Protein AF-A0A254QM36-F1 (afdb_monomer_lite)

Sequence (182 aa):
LRAARTKASERGAVSDPAYPFAGEAGLLRVVNRQEVPQSEVEDFWVKQITPATSTRLLVARSTWNRFTGEPVTLDLQFYPNPIVFQQGDVIAEGIVDGRETDIVVFTQIRDFVKTYVNSKAKRVKMVPFTGRDGEIFGEIDPEQLLNTISVVRSTHRLLRLQAIARRDTRAGDTLAFDLVVR

Foldseek 3Di:
DVVVVCVVVVVNDDDDDDCPDPQLPPPVDPPPPDDDDSVVVVVVVCVVPVVDPADKDKDWDFPDDDDPPDDTHTDIDIDGWDFLAAAFDFQFKDKAALLDDLVRRLVRVVVRCVPRNVVSLVVSQADFDQDPVGGAQADDDPVLSVVVSVVSNVVRGMWMWTWGQNHRGISDGRGDTHIDID

pLDDT: mean 77.21, std 20.37, range [35.44, 97.81]

Structure (mmCIF, N/CA/C/O backbone):
data_AF-A0A254QM36-F1
#
_entry.id   AF-A0A254QM36-F1
#
loop_
_atom_site.group_PDB
_atom_site.id
_atom_site.type_symbol
_atom_site.label_atom_id
_atom_site.label_alt_id
_atom_site.label_comp_id
_atom_site.label_asym_id
_atom_site.label_entity_id
_atom_site.label_seq_id
_atom_site.pdbx_PDB_ins_code
_atom_site.Cartn_x
_atom_site.Cartn_y
_atom_site.Cartn_z
_atom_site.occupancy
_atom_site.B_iso_or_equiv
_atom_site.auth_seq_id
_atom_site.auth_comp_id
_atom_site.auth_asym_id
_atom_site.auth_atom_id
_atom_site.pdbx_PDB_model_num
ATOM 1 N N . LEU A 1 1 ? 33.697 24.956 -27.364 1.00 44.69 1 LEU A N 1
ATOM 2 C CA . LEU A 1 1 ? 32.981 26.057 -28.033 1.00 44.69 1 LEU A CA 1
ATOM 3 C C . LEU A 1 1 ? 32.485 25.532 -29.396 1.00 44.69 1 LEU A C 1
ATOM 5 O O . LEU A 1 1 ? 33.207 24.761 -29.994 1.00 44.69 1 LEU A O 1
ATOM 9 N N . ARG A 1 2 ? 31.246 25.649 -29.888 1.00 40.97 2 ARG A N 1
ATOM 10 C CA . ARG A 1 2 ? 30.428 26.758 -30.286 1.00 40.97 2 ARG A CA 1
ATOM 11 C C . ARG A 1 2 ? 30.661 27.803 -29.231 1.00 40.97 2 ARG A C 1
ATOM 13 O O . ARG A 1 2 ? 31.732 28.337 -29.244 1.00 40.97 2 ARG A O 1
ATOM 20 N N . ALA A 1 3 ? 29.817 27.969 -28.214 1.00 37.19 3 ALA A N 1
ATOM 21 C CA . ALA A 1 3 ? 30.320 28.297 -26.860 1.00 37.19 3 ALA A CA 1
ATOM 22 C C . ALA A 1 3 ? 29.378 28.099 -25.693 1.00 37.19 3 ALA A C 1
ATOM 24 O O . ALA A 1 3 ? 29.872 27.757 -24.635 1.00 37.19 3 ALA A O 1
ATOM 25 N N . ALA A 1 4 ? 28.071 28.301 -25.906 1.00 41.56 4 ALA A N 1
ATOM 26 C CA . ALA A 1 4 ? 26.921 28.004 -25.031 1.00 41.56 4 ALA A CA 1
ATOM 27 C C . ALA A 1 4 ? 25.949 27.016 -25.658 1.00 41.56 4 ALA A C 1
ATOM 29 O O . ALA A 1 4 ? 25.306 26.281 -24.951 1.00 41.56 4 ALA A O 1
ATOM 30 N N . ARG A 1 5 ? 25.931 26.939 -26.983 1.00 39.41 5 ARG A N 1
ATOM 31 C CA . ARG A 1 5 ? 25.613 25.775 -27.807 1.00 39.41 5 ARG A CA 1
ATOM 32 C C . ARG A 1 5 ? 26.882 25.043 -28.212 1.00 39.41 5 ARG A C 1
ATOM 34 O O . ARG A 1 5 ? 26.774 24.000 -28.793 1.00 39.41 5 ARG A O 1
ATOM 41 N N . THR A 1 6 ? 28.059 25.616 -27.922 1.00 37.44 6 THR A N 1
ATOM 42 C CA . THR A 1 6 ? 29.270 24.895 -27.477 1.00 37.44 6 THR A CA 1
ATOM 43 C C . THR A 1 6 ? 28.899 24.480 -26.049 1.00 37.44 6 THR A C 1
ATOM 45 O O . THR A 1 6 ? 28.369 23.433 -25.981 1.00 37.44 6 THR A O 1
ATOM 48 N N . LYS A 1 7 ? 28.861 25.257 -24.943 1.00 35.44 7 LYS A N 1
ATOM 49 C CA . LYS A 1 7 ? 28.348 24.882 -23.574 1.00 35.44 7 LYS A CA 1
ATOM 50 C C . LYS A 1 7 ? 27.012 24.131 -23.467 1.00 35.44 7 LYS A C 1
ATOM 52 O O . LYS A 1 7 ? 26.704 23.756 -22.366 1.00 35.44 7 LYS A O 1
ATOM 57 N N . ALA A 1 8 ? 26.238 23.889 -24.519 1.00 38.75 8 ALA A N 1
ATOM 58 C CA . ALA A 1 8 ? 25.010 23.101 -24.627 1.00 38.75 8 ALA A CA 1
ATOM 59 C C . ALA A 1 8 ? 24.985 22.252 -25.900 1.00 38.75 8 ALA A C 1
ATOM 61 O O . ALA A 1 8 ? 24.023 21.572 -26.099 1.00 38.75 8 ALA A O 1
ATOM 62 N N . SER A 1 9 ? 26.050 22.197 -26.692 1.00 42.00 9 SER A N 1
ATOM 63 C CA . SER A 1 9 ? 26.543 21.031 -27.456 1.00 42.00 9 SER A CA 1
ATOM 64 C C . SER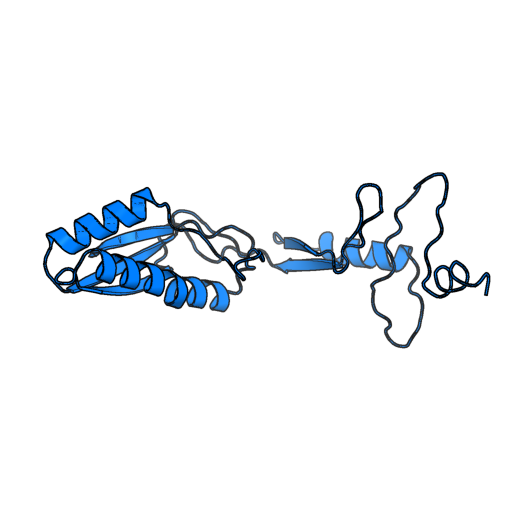 A 1 9 ? 27.932 20.597 -26.869 1.00 42.00 9 SER A C 1
ATOM 66 O O . SER A 1 9 ? 28.751 19.966 -27.510 1.00 42.00 9 SER A O 1
ATOM 68 N N . GLU A 1 10 ? 28.168 20.994 -25.604 1.00 35.62 10 GLU A N 1
ATOM 69 C CA . GLU A 1 10 ? 29.196 20.772 -24.545 1.00 35.62 10 GLU A CA 1
ATOM 70 C C . GLU A 1 10 ? 28.418 20.676 -23.197 1.00 35.62 10 GLU A C 1
ATOM 72 O O . GLU A 1 10 ? 28.974 20.226 -22.208 1.00 35.62 10 GLU A O 1
ATOM 77 N N . ARG A 1 11 ? 27.122 21.063 -23.147 1.00 39.50 11 ARG A N 1
ATOM 78 C CA . ARG A 1 11 ? 26.030 20.473 -22.320 1.00 39.50 11 ARG A CA 1
ATOM 79 C C . ARG A 1 11 ? 25.002 19.707 -23.211 1.00 39.50 11 ARG A C 1
ATOM 81 O O . ARG A 1 11 ? 23.972 19.298 -22.698 1.00 39.50 11 ARG A O 1
ATOM 88 N N . GLY A 1 12 ? 25.277 19.520 -24.520 1.00 35.59 12 GLY A N 1
ATOM 89 C CA . GLY A 1 12 ? 24.752 18.433 -25.395 1.00 35.59 12 GLY A CA 1
ATOM 90 C C . GLY A 1 12 ? 23.539 18.550 -26.369 1.00 35.59 12 GLY A C 1
ATOM 91 O O . GLY A 1 12 ? 23.479 17.759 -27.297 1.00 35.59 12 GLY A O 1
ATOM 92 N N . ALA A 1 13 ? 22.583 19.464 -26.249 1.00 43.22 13 ALA A N 1
ATOM 93 C CA . ALA A 1 13 ? 21.398 19.593 -27.112 1.00 43.22 13 ALA A CA 1
ATOM 94 C C . ALA A 1 13 ? 21.636 20.041 -28.589 1.00 43.22 13 ALA A C 1
ATOM 96 O O . ALA A 1 13 ? 22.220 21.099 -28.855 1.00 43.22 13 ALA A O 1
ATOM 97 N N . VAL A 1 14 ? 21.069 19.282 -29.548 1.00 47.81 14 VAL A N 1
ATOM 98 C CA . VAL A 1 14 ? 20.906 19.602 -30.991 1.00 47.81 14 VAL A CA 1
ATOM 99 C C . VAL A 1 14 ? 19.492 19.178 -31.450 1.00 47.81 14 VAL A C 1
ATOM 101 O O . VAL A 1 14 ? 18.959 18.209 -30.919 1.00 47.81 14 VAL A O 1
ATOM 104 N N . SER A 1 15 ? 18.872 19.891 -32.402 1.00 42.72 15 SER A N 1
ATOM 105 C CA . SER A 1 15 ? 17.613 19.472 -33.061 1.00 42.72 15 SER A CA 1
ATOM 106 C C . SER A 1 15 ? 17.888 18.708 -34.367 1.00 42.72 15 SER A C 1
ATOM 108 O O . SER A 1 15 ? 18.783 19.138 -35.095 1.00 42.72 15 SER A O 1
ATOM 110 N N . ASP A 1 16 ? 17.082 17.698 -34.728 1.00 43.16 16 ASP A N 1
ATOM 111 C CA . ASP A 1 16 ? 17.142 16.995 -36.034 1.00 43.16 16 ASP A CA 1
ATOM 112 C C . ASP A 1 16 ? 15.726 16.896 -36.685 1.00 43.16 16 ASP A C 1
ATOM 114 O O . ASP A 1 16 ? 14.758 16.754 -35.934 1.00 43.16 16 ASP A O 1
ATOM 118 N N . PRO A 1 17 ? 15.546 17.084 -38.021 1.00 40.28 17 PRO A N 1
ATOM 119 C CA . PRO A 1 17 ? 14.276 17.511 -38.647 1.00 40.28 17 PRO A CA 1
ATOM 120 C C . PRO A 1 17 ? 13.270 16.415 -39.033 1.00 40.28 17 PRO A C 1
ATOM 122 O O . PRO A 1 17 ? 12.152 16.724 -39.436 1.00 40.28 17 PRO A O 1
ATOM 125 N N . ALA A 1 18 ? 13.627 15.148 -38.922 1.00 44.22 18 ALA A N 1
ATOM 126 C CA . ALA A 1 18 ? 12.665 14.108 -38.594 1.00 44.22 18 ALA A CA 1
ATOM 127 C C . ALA A 1 18 ? 12.968 13.776 -37.132 1.00 44.22 18 ALA A C 1
ATOM 129 O O . ALA A 1 18 ? 14.121 13.850 -36.735 1.00 44.22 18 ALA A O 1
ATOM 130 N N . TYR A 1 19 ? 12.019 13.383 -36.300 1.00 48.75 19 TYR A N 1
ATOM 131 C CA . TYR A 1 19 ? 12.405 12.539 -35.169 1.00 48.75 19 TYR A CA 1
ATOM 132 C C . TYR A 1 19 ? 12.204 11.099 -35.665 1.00 48.75 19 TYR A C 1
ATOM 134 O O . TYR A 1 19 ? 11.114 10.584 -35.426 1.00 48.75 19 TYR A O 1
ATOM 142 N N . PRO A 1 20 ? 13.123 10.433 -36.417 1.00 44.41 20 PRO A N 1
ATOM 143 C CA . PRO A 1 20 ? 12.827 9.078 -36.887 1.00 44.41 20 PRO A CA 1
ATOM 144 C C . PRO A 1 20 ? 12.858 8.097 -35.715 1.00 44.41 20 PRO A C 1
ATOM 146 O O . PRO A 1 20 ? 12.072 7.164 -35.682 1.00 44.41 20 PRO A O 1
ATOM 149 N N . PHE A 1 21 ? 13.703 8.365 -34.720 1.00 38.06 21 PHE A N 1
ATOM 150 C CA . PHE A 1 21 ? 13.645 7.777 -33.395 1.00 38.06 21 PHE A CA 1
ATOM 151 C C . PHE A 1 21 ? 14.090 8.865 -32.420 1.00 38.06 21 PHE A C 1
ATOM 153 O O . PHE A 1 21 ? 15.196 9.395 -32.538 1.00 38.06 21 PHE A O 1
ATOM 160 N N . ALA A 1 22 ? 13.256 9.204 -31.435 1.00 40.41 22 ALA A N 1
ATOM 161 C CA . ALA A 1 22 ? 13.784 9.625 -30.143 1.00 40.41 22 ALA A CA 1
ATOM 162 C C . ALA A 1 22 ? 14.537 8.400 -29.607 1.00 40.41 22 ALA A C 1
ATOM 164 O O . ALA A 1 22 ? 13.956 7.580 -28.903 1.00 40.41 22 ALA A O 1
ATOM 165 N N . GLY A 1 23 ? 15.756 8.195 -30.120 1.00 40.84 23 GLY A N 1
ATOM 166 C CA . GLY A 1 23 ? 16.519 6.970 -29.945 1.00 40.84 23 GLY A CA 1
ATOM 167 C C . GLY A 1 23 ? 16.622 6.658 -28.469 1.00 40.84 23 GLY A C 1
ATOM 168 O O . GLY A 1 23 ? 16.755 7.585 -27.664 1.00 40.84 23 GLY A O 1
ATOM 169 N N . GLU A 1 24 ? 16.514 5.372 -28.136 1.00 44.97 24 GLU A N 1
ATOM 170 C CA . GLU A 1 24 ? 16.849 4.836 -26.824 1.00 44.97 24 GLU A CA 1
ATOM 171 C C . GLU A 1 24 ? 18.204 5.418 -26.429 1.00 44.97 24 GLU A C 1
ATOM 173 O O . GLU A 1 24 ? 19.258 4.959 -26.864 1.00 44.97 24 GLU A O 1
ATOM 178 N N . ALA A 1 25 ? 18.181 6.520 -25.679 1.00 43.44 25 ALA A N 1
ATOM 179 C CA . ALA A 1 25 ? 19.389 7.137 -25.189 1.00 43.44 25 ALA A CA 1
ATOM 180 C C . ALA A 1 25 ? 19.977 6.084 -24.268 1.00 43.44 25 ALA A C 1
ATOM 182 O O . ALA A 1 25 ? 19.387 5.813 -23.224 1.00 43.44 25 ALA A O 1
ATOM 183 N N . GLY A 1 26 ? 21.055 5.446 -24.731 1.00 41.72 26 GLY A N 1
ATOM 184 C CA . GLY A 1 26 ? 21.736 4.332 -24.095 1.00 41.72 26 GLY A CA 1
ATOM 185 C C . GLY A 1 26 ? 21.967 4.602 -22.616 1.00 41.72 26 GLY A C 1
ATOM 186 O O . GLY A 1 26 ? 22.999 5.115 -22.200 1.00 41.72 26 GLY A O 1
ATOM 187 N N . LEU A 1 27 ? 20.973 4.241 -21.816 1.00 41.94 27 LEU A N 1
ATOM 188 C CA . LEU A 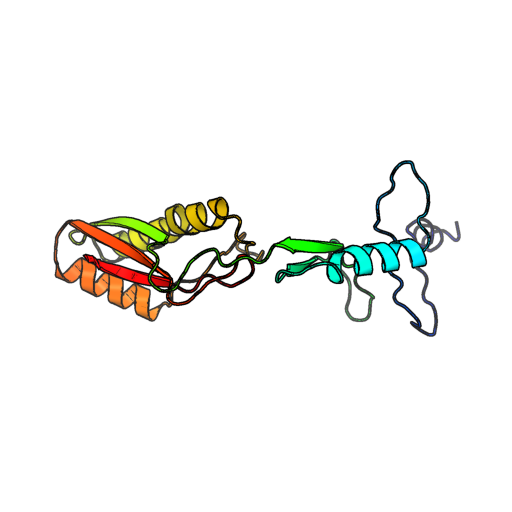1 27 ? 21.038 4.126 -20.372 1.00 41.94 27 LEU A CA 1
ATOM 189 C C . LEU A 1 27 ? 21.096 2.649 -19.991 1.00 41.94 27 LEU A C 1
ATOM 191 O O . LEU A 1 27 ? 20.945 2.291 -18.828 1.00 41.94 27 LEU A O 1
ATOM 195 N N . LEU A 1 28 ? 21.479 1.777 -20.928 1.00 41.88 28 LEU A N 1
ATOM 196 C CA . LEU A 1 28 ? 22.299 0.639 -20.548 1.00 41.88 28 LEU A CA 1
ATOM 197 C C . LEU A 1 28 ? 23.703 1.158 -20.274 1.00 41.88 28 LEU A C 1
ATOM 199 O O . LEU A 1 28 ? 24.597 1.098 -21.101 1.00 41.88 28 LEU A O 1
ATOM 203 N N . ARG A 1 29 ? 23.823 1.702 -19.060 1.00 40.59 29 ARG A N 1
ATOM 204 C CA . ARG A 1 29 ? 24.942 1.482 -18.157 1.00 40.59 29 ARG A CA 1
ATOM 205 C C . ARG A 1 29 ? 26.298 1.657 -18.843 1.00 40.59 29 ARG A C 1
ATOM 207 O O . ARG A 1 29 ? 26.809 0.750 -19.486 1.00 40.59 29 ARG A O 1
ATOM 214 N N . VAL A 1 30 ? 26.952 2.771 -18.527 1.00 40.00 30 VAL A N 1
ATOM 215 C CA . VAL A 1 30 ? 28.414 2.853 -18.423 1.00 40.00 30 VAL A CA 1
ATOM 216 C C . VAL A 1 30 ? 28.882 1.720 -17.491 1.00 40.00 30 VAL A C 1
ATOM 218 O O . VAL A 1 30 ? 29.136 1.918 -16.307 1.00 40.00 30 VAL A O 1
ATOM 221 N N . VAL A 1 31 ? 28.947 0.492 -17.993 1.00 43.91 31 VAL A N 1
ATOM 222 C CA . VAL A 1 31 ? 29.809 -0.553 -17.471 1.00 43.91 31 VAL A CA 1
ATOM 223 C C . VAL A 1 31 ? 31.117 -0.274 -18.187 1.00 43.91 31 VAL A C 1
ATOM 225 O O . VAL A 1 31 ? 31.231 -0.472 -19.389 1.00 43.91 31 VAL A O 1
ATOM 228 N N . ASN A 1 32 ? 32.081 0.303 -17.475 1.00 44.53 32 ASN A N 1
ATOM 229 C CA . ASN A 1 32 ? 33.430 0.556 -17.992 1.00 44.53 32 ASN A CA 1
ATOM 230 C C . ASN A 1 32 ? 33.557 1.571 -19.154 1.00 44.53 32 ASN A C 1
ATOM 232 O O . ASN A 1 32 ? 34.496 1.462 -19.935 1.00 44.53 32 ASN A O 1
ATOM 236 N N . ARG A 1 33 ? 32.694 2.600 -19.251 1.00 48.09 33 ARG A N 1
ATOM 237 C CA . ARG A 1 33 ? 32.826 3.697 -20.252 1.00 48.09 33 ARG A CA 1
ATOM 238 C C . ARG A 1 33 ? 32.756 3.260 -21.723 1.00 48.09 33 ARG A C 1
ATOM 240 O O . ARG A 1 33 ? 33.309 3.951 -22.573 1.00 48.09 33 ARG A O 1
ATOM 247 N N . GLN A 1 34 ? 32.061 2.169 -22.032 1.00 45.69 34 GLN A N 1
ATOM 248 C CA . GLN A 1 34 ? 31.783 1.784 -23.417 1.00 45.69 34 GLN A CA 1
ATOM 249 C C . GLN A 1 34 ? 30.351 2.148 -23.818 1.00 45.69 34 GLN A C 1
ATOM 251 O O . GLN A 1 34 ? 29.422 1.987 -23.028 1.00 45.69 34 GLN A O 1
ATOM 256 N N . GLU A 1 35 ? 30.202 2.671 -25.036 1.00 52.72 35 GLU A N 1
ATOM 257 C CA . GLU A 1 35 ? 28.908 2.870 -25.687 1.00 52.72 35 GLU A CA 1
ATOM 258 C C . GLU A 1 35 ? 28.356 1.503 -26.105 1.00 52.72 35 GLU A C 1
ATOM 260 O O . GLU A 1 35 ? 29.050 0.727 -26.763 1.00 52.72 35 GLU A O 1
ATOM 265 N N . VAL A 1 36 ? 27.125 1.195 -25.694 1.00 58.44 36 VAL A N 1
ATOM 266 C CA . VAL A 1 36 ? 26.430 -0.043 -26.068 1.00 58.44 36 VAL A CA 1
ATOM 267 C C . VAL A 1 36 ? 25.648 0.213 -27.366 1.00 58.44 36 VAL A C 1
ATOM 269 O O . VAL A 1 36 ? 24.882 1.180 -27.407 1.00 58.44 36 VAL A O 1
ATOM 272 N N . PRO A 1 37 ? 25.814 -0.607 -28.423 1.00 62.00 37 PRO A N 1
ATOM 273 C CA . PRO A 1 37 ? 25.050 -0.479 -29.665 1.00 62.00 37 PRO A CA 1
ATOM 274 C C . PRO A 1 37 ? 23.535 -0.569 -29.436 1.00 62.00 37 PRO A C 1
ATOM 276 O O . PRO A 1 37 ? 23.076 -1.395 -28.652 1.00 62.00 37 PRO A O 1
ATOM 279 N N . GLN A 1 38 ? 22.741 0.218 -30.172 1.00 62.47 38 GLN A N 1
ATOM 280 C CA . GLN A 1 38 ? 21.273 0.247 -30.040 1.00 62.47 38 GLN A CA 1
ATOM 281 C C . GLN A 1 38 ? 20.630 -1.142 -30.176 1.00 62.47 38 GLN A C 1
ATOM 283 O O . GLN A 1 38 ? 19.760 -1.495 -29.391 1.00 62.47 38 GLN A O 1
ATOM 288 N N . SER A 1 39 ? 21.101 -1.971 -31.108 1.00 64.31 39 SER A N 1
ATOM 289 C CA . SER A 1 39 ? 20.596 -3.337 -31.283 1.00 64.31 39 SER A CA 1
ATOM 290 C C . SER A 1 39 ? 20.791 -4.216 -30.042 1.00 64.31 39 SER A C 1
ATOM 292 O O . SER A 1 39 ? 19.967 -5.078 -29.765 1.00 64.31 39 SER A O 1
ATOM 294 N N . GLU A 1 40 ? 21.858 -3.997 -29.265 1.00 66.31 40 GLU A N 1
ATOM 295 C CA . GLU A 1 40 ? 22.077 -4.719 -28.005 1.00 66.31 40 GLU A CA 1
ATOM 296 C C . GLU A 1 40 ? 21.142 -4.226 -26.893 1.00 66.31 40 GLU A C 1
ATOM 298 O O . GLU A 1 40 ? 20.761 -5.004 -26.014 1.00 66.31 40 GLU A O 1
ATOM 303 N N . VAL A 1 41 ? 20.751 -2.948 -26.941 1.00 67.00 41 VAL A N 1
ATOM 304 C CA . VAL A 1 41 ? 19.748 -2.362 -26.046 1.00 67.00 41 VAL A CA 1
ATOM 305 C C . VAL A 1 41 ? 18.372 -2.949 -26.350 1.00 67.00 41 VAL A C 1
ATOM 307 O O . VAL A 1 41 ? 17.735 -3.496 -25.450 1.00 67.00 41 VAL A O 1
ATOM 310 N N . GLU A 1 42 ? 17.960 -2.939 -27.616 1.00 67.94 42 GLU A N 1
ATOM 311 C CA . GLU A 1 42 ? 16.705 -3.535 -28.080 1.00 67.94 42 GLU A CA 1
ATOM 312 C C . GLU A 1 42 ? 16.645 -5.031 -27.748 1.00 67.94 42 GLU A C 1
ATOM 314 O O . GLU A 1 42 ? 15.678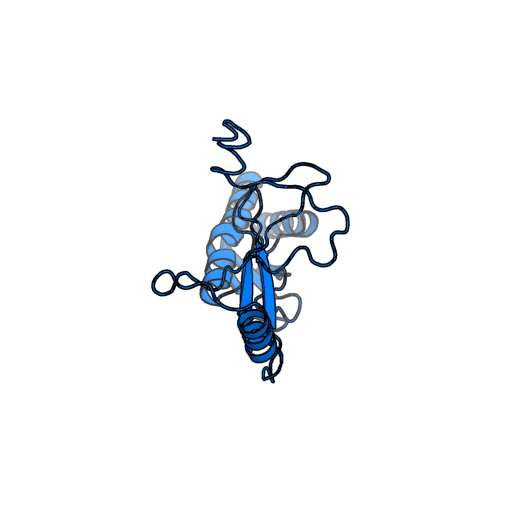 -5.495 -27.143 1.00 67.94 42 GLU A O 1
ATOM 319 N N . ASP A 1 43 ? 17.713 -5.784 -28.025 1.00 71.69 43 ASP A N 1
ATOM 320 C CA . ASP A 1 43 ? 17.804 -7.201 -27.669 1.00 71.69 43 ASP A CA 1
ATOM 321 C C . ASP A 1 43 ? 17.735 -7.431 -26.157 1.00 71.69 43 ASP A C 1
ATOM 323 O O . ASP A 1 43 ? 17.173 -8.435 -25.711 1.00 71.69 43 ASP A O 1
ATOM 327 N N . PHE A 1 44 ? 18.300 -6.535 -25.344 1.00 71.31 44 PHE A N 1
ATOM 328 C CA . PHE A 1 44 ? 18.164 -6.598 -23.892 1.00 71.31 44 PHE A CA 1
ATOM 329 C C . PHE A 1 44 ? 16.705 -6.391 -23.470 1.00 71.31 44 PHE A C 1
ATOM 331 O O . PHE A 1 44 ? 16.196 -7.188 -22.679 1.00 71.31 44 PHE A O 1
ATOM 338 N N . TRP A 1 45 ? 16.010 -5.388 -24.015 1.00 69.62 45 TRP A N 1
ATOM 339 C CA . TRP A 1 45 ? 14.588 -5.149 -23.740 1.00 69.62 45 TRP A CA 1
ATOM 340 C C . TRP A 1 45 ? 13.728 -6.336 -24.177 1.00 69.62 45 TRP A C 1
ATOM 342 O O . TRP A 1 45 ? 12.946 -6.856 -23.378 1.00 69.62 45 TRP A O 1
ATOM 352 N N . VAL A 1 46 ? 13.933 -6.841 -25.394 1.00 72.50 46 VAL A N 1
ATOM 353 C CA . VAL A 1 46 ? 13.255 -8.029 -25.926 1.00 72.50 46 VAL A CA 1
ATOM 354 C C . VAL A 1 46 ? 13.535 -9.238 -25.029 1.00 72.50 46 VAL A C 1
ATOM 356 O O . VAL A 1 46 ? 12.602 -9.890 -24.572 1.00 72.50 46 VAL A O 1
ATOM 359 N N . LYS A 1 47 ? 14.784 -9.498 -24.627 1.00 71.62 47 LYS A N 1
ATOM 360 C CA . LYS A 1 47 ? 15.113 -10.583 -23.679 1.00 71.62 47 LYS A CA 1
ATOM 361 C C . LYS A 1 47 ? 14.531 -10.378 -22.278 1.00 71.62 47 LYS A C 1
ATOM 363 O O . LYS A 1 47 ? 14.356 -11.359 -21.562 1.00 71.62 47 LYS A O 1
ATOM 368 N N . GLN A 1 48 ? 14.221 -9.156 -21.850 1.00 68.12 48 GLN A N 1
ATOM 369 C CA . GLN A 1 48 ? 13.506 -8.920 -20.591 1.00 68.12 48 GLN A CA 1
ATOM 370 C C . GLN A 1 48 ? 11.987 -9.102 -20.728 1.00 68.12 48 GLN A C 1
ATOM 372 O O . GLN A 1 48 ? 11.323 -9.409 -19.739 1.00 68.12 48 GLN A O 1
ATOM 377 N N . ILE A 1 49 ? 11.421 -8.937 -21.921 1.00 68.25 49 ILE A N 1
ATOM 378 C CA . ILE A 1 49 ? 9.971 -9.007 -22.145 1.00 68.25 49 ILE A CA 1
ATOM 379 C C . ILE A 1 49 ? 9.549 -10.409 -22.616 1.00 68.25 49 ILE A C 1
ATOM 381 O O . ILE A 1 49 ? 8.619 -10.995 -22.066 1.00 68.25 49 ILE A O 1
ATOM 385 N N . THR A 1 50 ? 10.246 -10.973 -23.600 1.00 63.91 50 THR A N 1
ATOM 386 C CA . THR A 1 50 ? 9.846 -12.166 -24.364 1.00 63.91 50 THR A CA 1
ATOM 387 C C . THR A 1 50 ? 9.901 -13.496 -23.596 1.00 63.91 50 THR A C 1
ATOM 389 O O . THR A 1 50 ? 9.014 -14.317 -23.817 1.00 63.91 50 THR A O 1
ATOM 392 N N . PRO A 1 51 ? 10.847 -13.761 -22.667 1.00 57.69 51 PRO A N 1
ATOM 393 C CA . PRO A 1 51 ? 10.858 -15.017 -21.910 1.00 57.69 51 PRO A CA 1
ATOM 394 C C . PRO A 1 51 ? 9.897 -15.033 -20.711 1.00 57.69 51 PRO A C 1
ATOM 396 O O . PRO A 1 51 ? 9.882 -16.000 -19.949 1.00 57.69 51 PRO A O 1
ATOM 399 N N . ALA A 1 52 ? 9.138 -13.961 -20.465 1.00 59.09 52 ALA A N 1
ATOM 400 C CA . ALA A 1 52 ? 8.327 -13.855 -19.263 1.00 59.09 52 ALA A CA 1
ATOM 401 C C . ALA A 1 52 ? 7.043 -14.694 -19.383 1.00 59.09 52 ALA A C 1
ATOM 403 O O . ALA A 1 52 ? 6.031 -14.242 -19.903 1.00 59.09 52 ALA A O 1
ATOM 404 N N . THR A 1 53 ? 7.046 -15.899 -18.812 1.00 64.50 53 THR A N 1
ATOM 405 C CA . THR A 1 53 ? 5.827 -16.707 -18.594 1.00 64.50 53 THR A CA 1
ATOM 406 C C . THR A 1 53 ? 4.870 -16.091 -17.562 1.00 64.50 53 THR A C 1
ATOM 408 O O . THR A 1 53 ? 3.776 -16.602 -17.339 1.00 64.50 53 THR A O 1
ATOM 411 N N . SER A 1 54 ? 5.267 -14.986 -16.923 1.00 69.94 54 SER A N 1
ATOM 412 C CA . SER A 1 54 ? 4.542 -14.294 -15.859 1.00 69.94 54 SER A CA 1
ATOM 413 C C . SER A 1 54 ? 4.371 -12.807 -16.170 1.00 69.94 54 SER A 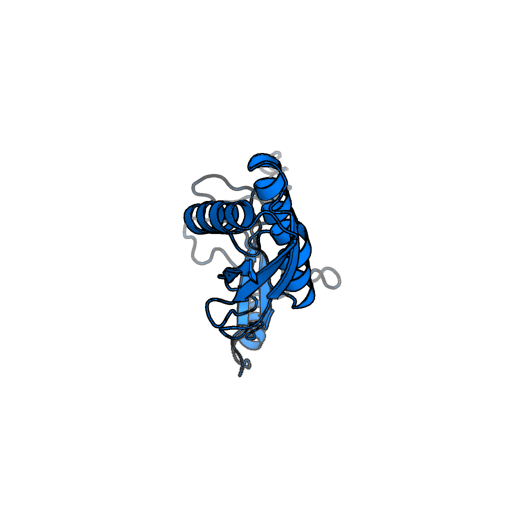C 1
ATOM 415 O O . SER A 1 54 ? 5.310 -12.170 -16.649 1.00 69.94 54 SER A O 1
ATOM 417 N N . THR A 1 55 ? 3.227 -12.229 -15.796 1.00 79.50 55 THR A N 1
ATOM 418 C CA . THR A 1 55 ? 2.951 -10.787 -15.900 1.00 79.50 55 THR A CA 1
ATOM 419 C C . THR A 1 55 ? 4.066 -9.943 -15.268 1.00 79.50 55 THR A C 1
ATOM 421 O O . THR A 1 55 ? 4.470 -10.183 -14.125 1.00 79.50 55 THR A O 1
ATOM 424 N N . ARG A 1 56 ? 4.543 -8.928 -15.998 1.00 84.38 56 ARG A N 1
ATOM 425 C CA . ARG A 1 56 ? 5.539 -7.949 -15.535 1.00 84.38 56 ARG A CA 1
ATOM 426 C C . ARG A 1 56 ? 4.933 -6.550 -15.470 1.00 84.38 56 ARG A C 1
ATOM 428 O O . ARG A 1 56 ? 4.003 -6.238 -16.208 1.00 84.38 56 ARG A O 1
ATOM 435 N N . LEU A 1 57 ? 5.465 -5.727 -14.575 1.00 85.75 57 LEU A N 1
ATOM 436 C CA . LEU A 1 57 ? 5.169 -4.305 -14.464 1.00 85.75 57 LEU A CA 1
ATOM 437 C C . LEU A 1 57 ? 6.319 -3.528 -15.105 1.00 85.75 57 LEU A C 1
ATOM 439 O O . LEU A 1 57 ? 7.476 -3.746 -14.746 1.00 85.75 57 LEU A O 1
ATOM 443 N N . LEU A 1 58 ? 5.992 -2.625 -16.028 1.00 85.44 58 LEU A N 1
ATOM 444 C CA . LEU A 1 58 ? 6.925 -1.651 -16.584 1.00 85.44 58 LEU A CA 1
ATOM 445 C C . LEU A 1 58 ? 6.726 -0.316 -15.862 1.00 85.44 58 LEU A C 1
ATOM 447 O O . LEU A 1 58 ? 5.642 0.260 -15.910 1.00 85.44 58 LEU A O 1
ATOM 451 N N . VAL A 1 59 ? 7.777 0.180 -15.217 1.00 82.12 59 VAL A N 1
ATOM 452 C CA . VAL A 1 59 ? 7.815 1.513 -14.613 1.00 82.12 59 VAL A CA 1
ATOM 453 C C . VAL A 1 59 ? 8.683 2.400 -15.491 1.00 82.12 59 VAL A C 1
ATOM 455 O O . VAL A 1 59 ? 9.867 2.122 -15.664 1.00 82.12 59 VAL A O 1
ATOM 458 N N . ALA A 1 60 ? 8.097 3.466 -16.033 1.00 82.12 60 ALA A N 1
ATOM 459 C CA . ALA A 1 60 ? 8.805 4.483 -16.798 1.00 82.12 60 ALA A CA 1
ATOM 460 C C . ALA A 1 60 ? 8.954 5.752 -15.954 1.00 82.12 60 ALA A C 1
ATOM 462 O O . ALA A 1 60 ? 7.959 6.332 -15.517 1.00 82.12 60 ALA A O 1
ATOM 463 N N . ARG A 1 61 ? 10.190 6.193 -15.716 1.00 76.81 61 ARG A N 1
ATOM 464 C CA . ARG A 1 61 ? 10.492 7.393 -14.931 1.00 76.81 61 ARG A CA 1
ATOM 465 C C . ARG A 1 61 ? 11.235 8.405 -15.786 1.00 76.81 61 ARG A C 1
ATOM 467 O O . ARG A 1 61 ? 12.258 8.077 -16.366 1.00 76.81 61 ARG A O 1
ATOM 474 N N . SER A 1 62 ? 10.776 9.653 -15.806 1.00 77.19 62 SER A N 1
ATOM 475 C CA . SER A 1 62 ? 11.624 10.746 -16.285 1.00 77.19 62 SER A CA 1
ATOM 476 C C . SER A 1 62 ? 12.503 11.246 -15.148 1.00 77.19 62 SER A C 1
ATOM 478 O O . SER A 1 62 ? 11.995 11.648 -14.100 1.00 77.19 62 SER A O 1
ATOM 480 N N . THR A 1 63 ? 13.813 11.252 -15.362 1.00 66.94 63 THR A N 1
ATOM 481 C CA . THR A 1 63 ? 14.783 11.794 -14.396 1.00 66.94 63 THR A CA 1
ATOM 482 C C . THR A 1 63 ? 15.015 13.301 -14.598 1.00 66.94 63 THR A C 1
ATOM 484 O O . THR A 1 63 ? 15.637 13.956 -13.764 1.00 66.94 63 THR A O 1
ATOM 487 N N . TRP A 1 64 ? 14.472 13.885 -15.676 1.00 67.88 64 TRP A N 1
ATOM 488 C CA . TRP A 1 64 ? 14.707 15.279 -16.056 1.00 67.88 64 TRP A CA 1
ATOM 489 C C . TRP A 1 64 ? 13.398 16.020 -16.342 1.00 67.88 64 TRP A C 1
ATOM 491 O O . TRP A 1 64 ? 12.521 15.519 -17.048 1.00 67.88 64 TRP A O 1
ATOM 501 N N . ASN A 1 65 ? 13.291 17.249 -15.833 1.00 63.94 65 ASN A N 1
ATOM 502 C CA . ASN A 1 65 ? 12.239 18.174 -16.248 1.00 63.94 65 ASN A CA 1
ATOM 503 C C . ASN A 1 65 ? 12.460 18.569 -17.714 1.00 63.94 65 ASN A C 1
ATOM 505 O O . ASN A 1 65 ? 13.596 18.810 -18.127 1.00 63.94 65 ASN A O 1
ATOM 509 N N . ARG A 1 66 ? 11.376 18.648 -18.486 1.00 69.62 66 ARG A N 1
ATOM 510 C CA . ARG A 1 66 ? 11.381 19.024 -19.906 1.00 69.62 66 ARG A CA 1
ATOM 511 C C . ARG A 1 66 ? 10.307 20.065 -20.178 1.00 69.62 66 ARG A C 1
ATOM 513 O O . ARG A 1 66 ? 9.305 20.114 -19.463 1.00 69.62 66 ARG A O 1
ATOM 520 N N . PHE A 1 67 ? 10.522 20.886 -21.199 1.00 73.62 67 PHE A N 1
ATOM 521 C CA . PHE A 1 67 ? 9.523 21.848 -21.656 1.00 73.62 67 PHE A CA 1
ATOM 522 C C . PHE A 1 67 ? 8.567 21.218 -22.674 1.00 73.62 67 PHE A C 1
ATOM 524 O O . PHE A 1 67 ? 8.888 20.227 -23.331 1.00 73.62 67 PHE A O 1
ATOM 531 N N . THR A 1 68 ? 7.375 21.800 -22.814 1.00 67.81 68 THR A N 1
ATOM 532 C CA . THR A 1 68 ? 6.390 21.374 -23.815 1.00 67.81 68 THR A CA 1
ATOM 533 C C . THR A 1 68 ? 7.008 21.401 -25.214 1.00 67.81 68 THR A C 1
ATOM 535 O O . THR A 1 68 ? 7.509 22.436 -25.646 1.00 67.81 68 THR A O 1
ATOM 538 N N . GLY A 1 69 ? 6.952 20.269 -25.920 1.00 70.75 69 GLY A N 1
ATOM 539 C CA . GLY A 1 69 ? 7.537 20.104 -27.255 1.00 70.75 69 GLY A CA 1
ATOM 540 C C . GLY A 1 69 ? 8.952 19.514 -27.271 1.00 70.75 69 GLY A C 1
ATOM 541 O O . GLY A 1 69 ? 9.464 19.231 -28.350 1.00 70.75 69 GLY A O 1
ATOM 542 N N . GLU A 1 70 ? 9.576 19.284 -26.110 1.00 67.25 70 GLU A N 1
ATOM 543 C CA . GLU A 1 70 ? 10.871 18.601 -26.015 1.00 67.25 70 GLU A CA 1
ATOM 544 C C . GLU A 1 70 ? 10.715 17.084 -25.799 1.00 67.25 70 GLU A C 1
ATOM 546 O O . GLU A 1 70 ? 9.800 16.647 -25.095 1.00 67.25 70 GLU A O 1
ATOM 551 N N . PRO A 1 71 ? 11.632 16.256 -26.337 1.00 64.12 71 PRO A N 1
ATOM 552 C CA . PRO A 1 71 ? 11.651 14.828 -26.047 1.00 64.12 71 PRO A CA 1
ATOM 553 C C . PRO A 1 71 ? 11.983 14.554 -24.571 1.00 64.12 71 PRO A C 1
ATOM 555 O O . PRO A 1 71 ? 12.856 15.193 -23.972 1.00 64.12 71 PRO A O 1
ATOM 558 N N . VAL A 1 72 ? 11.305 13.559 -23.995 1.00 68.88 72 VAL A N 1
ATOM 559 C CA . VAL A 1 72 ? 11.492 13.121 -22.606 1.00 68.88 72 VAL A CA 1
ATOM 560 C C . VAL A 1 72 ? 12.363 11.873 -22.570 1.00 68.88 72 VAL A C 1
ATOM 562 O O . VAL A 1 72 ? 12.095 10.895 -23.260 1.00 68.88 72 VAL A O 1
ATOM 565 N N . THR A 1 73 ? 13.404 11.902 -21.741 1.00 70.19 73 THR A N 1
ATOM 566 C CA . THR A 1 73 ? 14.225 10.722 -21.460 1.00 70.19 73 THR A CA 1
ATOM 567 C C . THR A 1 73 ? 13.523 9.886 -20.398 1.00 70.19 73 THR A C 1
ATOM 569 O O . THR A 1 73 ? 13.229 10.405 -19.321 1.00 70.19 73 THR A O 1
ATOM 572 N N . LEU A 1 74 ? 13.262 8.613 -20.696 1.00 72.00 74 LEU A N 1
ATOM 573 C CA . LEU A 1 74 ? 12.624 7.680 -19.774 1.00 72.00 74 LEU A CA 1
ATOM 574 C C . LEU A 1 74 ? 13.617 6.607 -19.330 1.00 72.00 74 LEU A C 1
ATOM 576 O O . LEU A 1 74 ? 14.197 5.905 -20.152 1.00 72.00 74 LEU A O 1
ATOM 580 N N . ASP A 1 75 ? 13.749 6.456 -18.021 1.00 74.19 75 ASP A N 1
ATOM 581 C CA . ASP A 1 75 ? 14.342 5.295 -17.382 1.00 74.19 75 ASP A CA 1
ATOM 582 C C . ASP A 1 75 ? 13.258 4.233 -17.228 1.00 74.19 75 ASP A C 1
ATOM 584 O O . ASP A 1 75 ? 12.269 4.424 -16.513 1.00 74.19 75 ASP A O 1
ATOM 588 N N . LEU A 1 76 ? 13.437 3.114 -17.918 1.00 77.12 76 LEU A N 1
ATOM 589 C CA . LEU A 1 76 ? 12.513 1.992 -17.876 1.00 77.12 76 LEU A CA 1
ATOM 590 C C . LEU A 1 76 ? 13.021 0.938 -16.886 1.00 77.12 76 LEU A C 1
ATOM 592 O O . LEU A 1 76 ? 14.197 0.574 -16.876 1.00 77.12 76 LEU A O 1
ATOM 596 N N . GLN A 1 77 ? 12.131 0.434 -16.038 1.00 77.94 77 GLN A N 1
ATOM 597 C CA . GLN A 1 77 ? 12.429 -0.614 -15.066 1.00 77.94 77 GLN A CA 1
ATOM 598 C C . GLN A 1 77 ? 11.340 -1.681 -15.113 1.00 77.94 77 GLN A C 1
ATOM 600 O O . GLN A 1 77 ? 10.151 -1.365 -15.111 1.00 77.94 77 GLN A O 1
ATOM 605 N N . PHE A 1 78 ? 11.747 -2.949 -15.128 1.00 81.62 78 PHE A N 1
ATOM 606 C CA . PHE A 1 78 ? 10.819 -4.074 -15.073 1.00 81.62 78 PHE A CA 1
ATOM 607 C C . PHE A 1 78 ? 10.802 -4.711 -13.698 1.00 81.62 78 PHE A C 1
ATOM 609 O O . PHE A 1 78 ? 11.847 -5.036 -13.134 1.00 81.62 78 PHE A O 1
ATOM 616 N N . TYR A 1 79 ? 9.596 -4.987 -13.222 1.00 82.81 79 TYR A N 1
ATOM 617 C CA . TYR A 1 79 ? 9.360 -5.696 -11.977 1.00 82.81 79 TYR A CA 1
ATOM 618 C C . TYR A 1 79 ? 8.465 -6.913 -12.217 1.00 82.81 79 TYR A C 1
ATOM 620 O O . TYR A 1 79 ? 7.586 -6.876 -13.085 1.00 82.81 79 TYR A O 1
ATOM 628 N N . PRO A 1 80 ? 8.637 -8.004 -11.451 1.00 86.06 80 PRO A N 1
ATOM 629 C CA . PRO A 1 80 ? 7.609 -9.033 -11.359 1.00 86.06 80 PRO A CA 1
ATOM 630 C C . PRO A 1 80 ? 6.281 -8.406 -10.917 1.00 86.06 80 PRO A C 1
ATOM 632 O O . PRO A 1 80 ? 6.278 -7.580 -10.007 1.00 86.06 80 PRO A O 1
ATOM 635 N N . ASN A 1 81 ? 5.160 -8.817 -11.520 1.00 91.19 81 ASN A N 1
ATOM 636 C CA . ASN A 1 81 ? 3.828 -8.336 -11.136 1.00 91.19 81 ASN A CA 1
ATOM 637 C C . ASN A 1 81 ? 2.920 -9.471 -10.612 1.00 91.19 81 ASN A C 1
ATOM 639 O O . ASN A 1 81 ? 1.878 -9.766 -11.217 1.00 91.19 81 ASN A O 1
ATOM 643 N N . PRO A 1 82 ? 3.321 -10.169 -9.528 1.00 93.62 82 PRO A N 1
ATOM 644 C CA . PRO A 1 82 ? 2.509 -11.221 -8.930 1.00 93.62 82 PRO A CA 1
ATOM 645 C C . PRO A 1 82 ? 1.266 -10.635 -8.254 1.00 93.62 82 PRO A C 1
ATOM 647 O O . PRO A 1 82 ? 1.229 -9.450 -7.924 1.00 93.62 82 PRO A O 1
ATOM 650 N N . ILE A 1 83 ? 0.271 -11.486 -8.006 1.00 94.69 83 ILE A N 1
ATOM 651 C CA . ILE A 1 83 ? -0.806 -11.184 -7.056 1.00 94.69 83 ILE A CA 1
ATOM 652 C C . ILE A 1 83 ? -0.185 -11.175 -5.653 1.00 94.69 83 ILE A C 1
ATOM 654 O O . ILE A 1 83 ? 0.481 -12.137 -5.272 1.00 94.69 83 ILE A O 1
ATOM 658 N N . VAL A 1 84 ? -0.358 -10.077 -4.918 1.00 95.50 84 VAL A N 1
ATOM 659 C CA . VAL A 1 84 ? 0.191 -9.875 -3.563 1.00 95.50 84 VAL A CA 1
ATOM 660 C C . VAL A 1 84 ? -0.880 -9.928 -2.475 1.00 95.50 84 VAL A C 1
ATOM 662 O O . VAL A 1 84 ? -0.549 -10.201 -1.324 1.00 95.50 84 VAL A O 1
ATOM 665 N N . PHE A 1 85 ? -2.140 -9.702 -2.850 1.00 97.06 85 PHE A N 1
ATOM 666 C CA . PHE A 1 85 ? -3.317 -9.919 -2.015 1.00 97.06 85 PHE A CA 1
ATOM 667 C C . PHE A 1 85 ? -4.406 -10.567 -2.858 1.00 97.06 85 PHE A C 1
ATOM 669 O O . PHE A 1 85 ? -4.656 -10.123 -3.981 1.00 97.06 85 PHE A O 1
ATOM 676 N N . GLN A 1 86 ? -5.048 -11.591 -2.315 1.00 97.81 86 GLN A N 1
ATOM 677 C CA . GLN A 1 86 ? -6.289 -12.135 -2.846 1.00 97.81 86 GLN A CA 1
ATOM 678 C C . GLN A 1 86 ? -7.476 -11.339 -2.301 1.00 97.81 86 GLN A C 1
ATOM 680 O O . GLN A 1 86 ? -7.400 -10.716 -1.238 1.00 97.81 86 GLN A O 1
ATOM 685 N N . GLN A 1 87 ? -8.590 -11.354 -3.024 1.00 97.44 87 GLN A N 1
ATOM 686 C CA . GLN A 1 87 ? -9.844 -10.809 -2.523 1.00 97.44 87 GLN A CA 1
ATOM 687 C C . GLN A 1 87 ? -10.201 -11.418 -1.156 1.00 97.44 87 GLN A C 1
ATOM 689 O O . GLN A 1 87 ? -10.224 -12.634 -0.988 1.00 97.44 87 GLN A O 1
ATOM 694 N N . GLY A 1 88 ? -10.533 -10.562 -0.189 1.00 97.06 88 GLY A N 1
ATOM 695 C CA . GLY A 1 88 ? -10.884 -10.976 1.169 1.00 97.06 88 GLY A CA 1
ATOM 696 C C . GLY A 1 88 ? -9.693 -11.130 2.118 1.00 97.06 88 GLY A C 1
ATOM 697 O O . GLY A 1 88 ? -9.910 -11.341 3.313 1.00 97.06 88 GLY A O 1
ATOM 698 N N . ASP A 1 89 ? -8.456 -10.974 1.639 1.00 97.81 89 ASP A N 1
ATOM 699 C CA . ASP A 1 89 ? -7.278 -11.018 2.503 1.00 97.81 89 ASP A CA 1
ATOM 700 C C . ASP A 1 89 ? -7.285 -9.875 3.518 1.00 97.81 89 ASP A C 1
ATOM 702 O O . ASP A 1 89 ? -7.493 -8.707 3.179 1.00 97.81 89 ASP A O 1
ATOM 706 N N . VAL A 1 90 ? -6.968 -10.200 4.772 1.00 97.19 90 VAL A N 1
ATOM 707 C CA . VAL A 1 90 ? -6.711 -9.191 5.801 1.00 97.19 90 VAL A CA 1
ATOM 708 C C . VAL A 1 90 ? -5.316 -8.609 5.579 1.00 97.19 90 VAL A C 1
ATOM 710 O O . VAL A 1 90 ? -4.295 -9.254 5.826 1.00 97.19 90 VAL A O 1
ATOM 713 N N . ILE A 1 91 ? -5.270 -7.360 5.123 1.00 96.56 91 ILE A N 1
ATOM 714 C CA . ILE A 1 91 ? -4.033 -6.627 4.847 1.00 96.56 91 ILE A CA 1
ATOM 715 C C . ILE A 1 91 ? -3.364 -6.228 6.165 1.00 96.56 91 ILE A C 1
ATOM 717 O O . ILE A 1 91 ? -2.164 -6.436 6.364 1.00 96.56 91 ILE A O 1
ATOM 721 N N . ALA A 1 92 ? -4.146 -5.647 7.072 1.00 96.25 92 ALA A N 1
ATOM 722 C CA . ALA A 1 92 ? -3.682 -5.171 8.365 1.00 96.25 92 ALA A CA 1
ATOM 723 C C . ALA A 1 92 ? -4.810 -5.194 9.399 1.00 96.25 92 ALA A C 1
ATOM 725 O O . ALA A 1 92 ? -5.984 -5.066 9.052 1.00 96.25 92 ALA A O 1
ATOM 726 N N . GLU A 1 93 ? -4.425 -5.294 10.671 1.00 96.94 93 GLU A N 1
ATOM 727 C CA . GLU A 1 93 ? -5.322 -5.174 11.819 1.00 96.94 93 GLU A CA 1
ATOM 728 C C . GLU A 1 93 ? -4.800 -4.111 12.786 1.00 96.94 93 GLU A C 1
ATOM 730 O O . GLU A 1 93 ? -3.589 -3.949 12.954 1.00 96.94 93 GLU A O 1
ATOM 735 N N . GLY A 1 94 ? -5.719 -3.390 13.415 1.00 95.62 94 GLY A N 1
ATOM 736 C CA . GLY A 1 94 ? -5.442 -2.365 14.410 1.00 95.62 94 GLY A CA 1
ATOM 737 C C . GLY A 1 94 ? -6.567 -2.268 15.433 1.00 95.62 94 GLY A C 1
ATOM 738 O O . GLY A 1 94 ? -7.603 -2.921 15.309 1.00 95.62 94 GLY A O 1
ATOM 739 N N . ILE A 1 95 ? -6.353 -1.452 16.461 1.00 96.12 95 ILE A N 1
ATOM 740 C CA . ILE A 1 95 ? -7.361 -1.149 17.479 1.00 96.12 95 ILE A CA 1
ATOM 741 C C . ILE A 1 95 ? -7.708 0.330 17.367 1.00 96.12 95 ILE A C 1
ATOM 743 O O . ILE A 1 95 ? -6.812 1.162 17.226 1.00 96.12 95 ILE A O 1
ATOM 747 N N . VAL A 1 96 ? -8.999 0.639 17.439 1.00 96.31 96 VAL A N 1
ATOM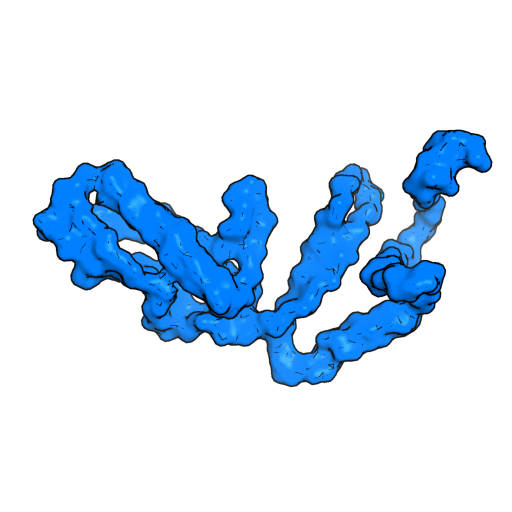 748 C CA . VAL A 1 96 ? -9.524 2.007 17.454 1.00 96.31 96 VAL A CA 1
ATOM 749 C C . VAL A 1 96 ? -10.437 2.163 18.664 1.00 96.31 96 VAL A C 1
ATOM 751 O O . VAL A 1 96 ? -11.193 1.248 19.002 1.00 96.31 96 VAL A O 1
ATOM 754 N N . ASP A 1 97 ? -10.353 3.307 19.339 1.00 96.19 97 ASP A N 1
ATOM 755 C CA . ASP A 1 97 ? -11.166 3.593 20.519 1.00 96.19 97 ASP A CA 1
ATOM 756 C C . ASP A 1 97 ? -12.411 4.404 20.160 1.00 96.19 97 ASP A C 1
ATOM 758 O O . ASP A 1 97 ? -12.340 5.607 19.920 1.00 96.19 97 ASP A O 1
ATOM 762 N N . GLY A 1 98 ? -13.577 3.753 20.169 1.00 95.56 98 GLY A N 1
ATOM 763 C CA . GLY A 1 98 ? -14.857 4.410 19.907 1.00 95.56 98 GLY A CA 1
ATOM 764 C C . GLY A 1 98 ? -15.329 5.363 21.004 1.00 95.56 98 GLY A C 1
ATOM 765 O O . GLY A 1 98 ? -16.304 6.081 20.796 1.00 95.56 98 GLY A O 1
ATOM 766 N N . ARG A 1 99 ? -14.667 5.401 22.166 1.00 96.44 99 ARG A N 1
ATOM 767 C CA . ARG A 1 99 ? -14.995 6.341 23.255 1.00 96.44 99 ARG A CA 1
ATOM 768 C C . ARG A 1 99 ? -14.459 7.746 22.984 1.00 96.44 99 ARG A C 1
ATOM 770 O O . ARG A 1 99 ? -14.995 8.714 23.517 1.00 96.44 99 ARG A O 1
ATOM 777 N N . GLU A 1 100 ? -13.442 7.851 22.136 1.00 96.62 100 GLU A N 1
ATOM 778 C CA . GLU A 1 100 ? -12.767 9.098 21.784 1.00 96.62 100 GLU A CA 1
ATOM 779 C C . GLU A 1 100 ? -13.578 9.962 20.817 1.00 96.62 100 GLU A C 1
ATOM 781 O O . GLU A 1 100 ? -14.452 9.465 20.114 1.00 96.62 100 GLU A O 1
ATOM 786 N N . THR A 1 101 ? -13.272 11.259 20.745 1.00 95.88 101 THR A N 1
ATOM 787 C CA . THR A 1 101 ? -13.947 12.203 19.830 1.00 95.88 101 THR A CA 1
ATOM 788 C C . THR A 1 101 ? -13.774 11.835 18.349 1.00 95.88 101 THR A C 1
ATOM 790 O O . THR A 1 101 ? -12.791 11.200 17.968 1.00 95.88 101 THR A O 1
ATOM 793 N N . ASP A 1 102 ? -14.685 12.295 17.485 1.00 94.38 102 ASP A N 1
ATOM 794 C CA . ASP A 1 102 ? -14.669 12.002 16.041 1.00 94.38 102 ASP A CA 1
ATOM 795 C C . ASP A 1 102 ? -13.327 12.358 15.377 1.00 94.38 102 ASP A C 1
ATOM 797 O O . ASP A 1 102 ? -12.815 11.595 14.560 1.00 94.38 102 ASP A O 1
ATOM 801 N N . ILE A 1 103 ? -12.711 13.479 15.772 1.00 95.31 103 ILE A N 1
ATOM 802 C CA . ILE A 1 103 ? -11.404 13.910 15.252 1.00 95.31 103 ILE A CA 1
ATOM 803 C C . ILE A 1 103 ? -10.265 12.973 15.679 1.00 95.31 103 ILE A C 1
ATOM 805 O O . ILE A 1 103 ? -9.340 12.713 14.902 1.00 95.31 103 ILE A O 1
ATOM 809 N N . VAL A 1 104 ? -10.334 12.428 16.896 1.00 96.12 104 VAL A N 1
ATOM 810 C CA . VAL A 1 104 ? -9.355 11.457 17.396 1.00 96.12 104 VAL A CA 1
ATOM 811 C C . VAL A 1 104 ? -9.546 10.116 16.690 1.00 96.12 104 VAL A C 1
ATOM 813 O O . VAL A 1 104 ? -8.565 9.553 16.210 1.00 96.12 104 VAL A O 1
ATOM 816 N N . VAL A 1 105 ? -10.785 9.644 16.528 1.00 95.62 105 VAL A N 1
ATOM 817 C CA . VAL A 1 105 ? -11.095 8.409 15.783 1.00 95.62 105 VAL A CA 1
ATOM 818 C C . VAL A 1 105 ? -10.654 8.519 14.321 1.00 95.62 105 VAL A C 1
ATOM 820 O O . VAL A 1 105 ? -9.983 7.622 13.814 1.00 95.62 105 VAL A O 1
ATOM 823 N N . PHE A 1 106 ? -10.947 9.640 13.655 1.00 95.44 106 PHE A N 1
ATOM 824 C CA . PHE A 1 106 ? -10.458 9.929 12.303 1.00 95.44 106 PHE A CA 1
ATOM 825 C C . PHE A 1 106 ? -8.930 9.821 12.225 1.00 95.44 106 PHE A C 1
ATOM 827 O O . PHE A 1 106 ? -8.389 9.159 11.338 1.00 95.44 106 PHE A O 1
ATOM 834 N N . THR A 1 107 ? -8.231 10.442 13.179 1.00 94.81 107 THR A N 1
ATOM 835 C CA . THR A 1 107 ? -6.766 10.421 13.243 1.00 94.81 107 THR A CA 1
ATOM 836 C C . THR A 1 107 ? -6.245 8.997 13.438 1.00 94.81 107 THR A C 1
ATOM 838 O O . THR A 1 107 ? -5.355 8.579 12.703 1.00 94.81 107 THR A O 1
ATOM 841 N N . GLN A 1 108 ? -6.847 8.217 14.342 1.00 95.38 108 GLN A N 1
ATOM 842 C CA . GLN A 1 108 ? -6.489 6.815 14.576 1.00 95.38 108 GLN A CA 1
ATOM 843 C C . GLN A 1 108 ? -6.665 5.952 13.317 1.00 95.38 108 GLN A C 1
ATOM 845 O O . GLN A 1 108 ? -5.773 5.173 12.987 1.00 95.38 108 GLN A O 1
ATOM 850 N N . ILE A 1 109 ? -7.770 6.107 12.578 1.00 94.38 109 ILE A N 1
ATOM 851 C CA . ILE A 1 109 ? -8.021 5.353 11.336 1.00 94.38 109 ILE A CA 1
ATOM 852 C C . ILE A 1 109 ? -7.028 5.757 10.237 1.00 94.38 109 ILE A C 1
ATOM 854 O O . ILE A 1 109 ? -6.451 4.898 9.563 1.00 94.38 109 ILE A O 1
ATOM 858 N N . ARG A 1 110 ? -6.782 7.059 10.064 1.00 92.25 110 ARG A N 1
ATOM 859 C CA . ARG A 1 110 ? -5.806 7.561 9.086 1.00 92.25 110 ARG A CA 1
ATOM 860 C C . ARG A 1 110 ? -4.400 7.048 9.396 1.00 92.25 110 ARG A C 1
ATOM 862 O O . ARG A 1 110 ? -3.693 6.589 8.497 1.00 92.25 110 ARG A O 1
ATOM 869 N N . ASP A 1 111 ? -3.998 7.104 10.660 1.00 92.38 111 ASP A N 1
ATOM 870 C CA . ASP A 1 111 ? -2.684 6.650 11.104 1.00 92.38 111 ASP A CA 1
ATOM 871 C C . ASP A 1 111 ? -2.566 5.122 11.011 1.00 92.38 111 ASP A C 1
ATOM 873 O O . ASP A 1 111 ? -1.496 4.612 10.664 1.00 92.38 111 ASP A O 1
ATOM 877 N N . PHE A 1 112 ? -3.671 4.391 11.210 1.00 94.00 112 PHE A N 1
ATOM 878 C CA . PHE A 1 112 ? -3.745 2.957 10.953 1.00 94.00 112 PHE A CA 1
ATOM 879 C C . PHE A 1 112 ? -3.398 2.627 9.494 1.00 94.00 112 PHE A C 1
ATOM 881 O O . PHE A 1 112 ? -2.526 1.792 9.240 1.00 94.00 112 PHE A O 1
ATOM 888 N N . VAL A 1 113 ? -4.003 3.323 8.528 1.00 91.69 113 VAL A N 1
ATOM 889 C CA . VAL A 1 113 ? -3.707 3.104 7.104 1.00 91.69 113 VAL A CA 1
ATOM 890 C C . VAL A 1 113 ? -2.284 3.535 6.753 1.00 91.69 113 VAL A C 1
ATOM 892 O O . VAL A 1 113 ? -1.520 2.759 6.170 1.00 91.69 113 VAL A O 1
ATOM 895 N N . LYS A 1 114 ? -1.873 4.731 7.185 1.00 89.06 114 LYS A N 1
ATOM 896 C CA . LYS A 1 114 ? -0.529 5.255 6.907 1.00 89.06 114 LYS A CA 1
ATOM 897 C C . LYS A 1 114 ? 0.579 4.360 7.464 1.00 89.06 114 LYS A C 1
ATOM 899 O O . LYS A 1 114 ? 1.647 4.272 6.858 1.00 89.06 114 LYS A O 1
ATOM 904 N N . THR A 1 115 ? 0.339 3.713 8.601 1.00 90.62 115 THR A N 1
ATOM 905 C CA . THR A 1 115 ? 1.354 2.923 9.301 1.00 90.62 115 THR A CA 1
ATOM 906 C C . THR A 1 115 ? 1.264 1.449 8.939 1.00 90.62 115 THR A C 1
ATOM 908 O O . THR A 1 115 ? 2.229 0.890 8.426 1.00 90.62 115 THR A O 1
ATOM 911 N N . TYR A 1 116 ? 0.125 0.799 9.175 1.00 93.19 116 TYR A N 1
ATOM 912 C CA . TYR A 1 116 ? 0.024 -0.658 9.091 1.00 93.19 116 TYR A CA 1
ATOM 913 C C . TYR A 1 116 ? -0.244 -1.142 7.667 1.00 93.19 116 TYR A C 1
ATOM 915 O O . TYR A 1 116 ? 0.456 -2.048 7.205 1.00 93.19 116 TYR A O 1
ATOM 923 N N . VAL A 1 117 ? -1.188 -0.516 6.955 1.00 92.62 117 VAL A N 1
ATOM 924 C CA . VAL A 1 117 ? -1.522 -0.886 5.567 1.00 92.62 117 VAL A CA 1
ATOM 925 C C . VAL A 1 117 ? -0.332 -0.602 4.651 1.00 92.62 117 VAL A C 1
ATOM 927 O O . VAL A 1 117 ? 0.171 -1.520 4.001 1.00 92.62 117 VAL A O 1
ATOM 930 N N . ASN A 1 118 ? 0.217 0.617 4.687 1.00 91.19 118 ASN A N 1
ATOM 931 C CA . ASN A 1 118 ? 1.390 0.959 3.874 1.00 91.19 118 ASN A CA 1
ATOM 932 C C . ASN A 1 118 ? 2.624 0.119 4.240 1.00 91.19 118 ASN A C 1
ATOM 934 O O . ASN A 1 118 ? 3.360 -0.312 3.354 1.00 91.19 118 ASN A O 1
ATOM 938 N N . SER A 1 119 ? 2.860 -0.171 5.526 1.00 92.12 119 SER A N 1
ATOM 939 C CA . SER A 1 119 ? 3.961 -1.059 5.932 1.00 92.12 119 SER A CA 1
ATOM 940 C C . SER A 1 119 ? 3.773 -2.484 5.411 1.00 92.12 119 SER A C 1
ATOM 942 O O . SER A 1 119 ? 4.742 -3.136 5.013 1.00 92.12 119 SER A O 1
ATOM 944 N N . LYS A 1 120 ? 2.539 -3.003 5.389 1.00 94.94 120 LYS A N 1
ATOM 945 C CA . LYS A 1 120 ? 2.261 -4.308 4.783 1.00 94.94 120 LYS A CA 1
ATOM 946 C C . LYS A 1 120 ? 2.511 -4.276 3.274 1.00 94.94 120 LYS A C 1
ATOM 948 O O . LYS A 1 120 ? 3.235 -5.146 2.797 1.00 94.94 120 LYS A O 1
ATOM 953 N N . ALA A 1 121 ? 1.994 -3.274 2.561 1.00 93.56 121 ALA A N 1
ATOM 954 C CA . ALA A 1 121 ? 2.180 -3.113 1.117 1.00 93.56 121 ALA A CA 1
ATOM 955 C C . ALA A 1 121 ? 3.672 -3.062 0.728 1.00 93.56 121 ALA A C 1
ATOM 957 O O . ALA A 1 121 ? 4.118 -3.798 -0.155 1.00 93.56 121 ALA A O 1
ATOM 958 N N . LYS A 1 122 ? 4.481 -2.297 1.477 1.00 92.31 122 LYS A N 1
ATOM 959 C CA . LYS A 1 122 ? 5.947 -2.263 1.325 1.00 92.31 122 LYS A CA 1
ATOM 960 C C . LYS A 1 122 ? 6.593 -3.631 1.534 1.00 92.31 122 LYS A C 1
ATOM 962 O O . LYS A 1 122 ? 7.440 -4.044 0.746 1.00 92.31 122 LYS A O 1
ATOM 967 N N . ARG A 1 123 ? 6.193 -4.358 2.584 1.00 94.12 123 ARG A N 1
ATOM 968 C CA . ARG A 1 123 ? 6.754 -5.683 2.909 1.00 94.12 123 ARG A CA 1
ATOM 969 C C . ARG A 1 123 ? 6.478 -6.726 1.830 1.00 94.12 123 ARG A C 1
ATOM 971 O O . ARG A 1 123 ? 7.348 -7.551 1.567 1.00 94.12 123 ARG A O 1
ATOM 978 N N . VAL A 1 124 ? 5.311 -6.672 1.189 1.00 93.44 124 VAL A N 1
ATOM 979 C CA . VAL A 1 124 ? 4.967 -7.561 0.064 1.00 93.44 124 VAL A CA 1
ATOM 980 C C . VAL A 1 124 ? 5.489 -7.052 -1.286 1.00 93.44 124 VAL A C 1
ATOM 982 O O . VAL A 1 124 ? 5.173 -7.630 -2.321 1.00 93.44 124 VAL A O 1
ATOM 985 N N . LYS A 1 125 ? 6.333 -6.010 -1.277 1.00 92.00 125 LYS A N 1
ATOM 986 C CA . LYS A 1 125 ? 6.983 -5.424 -2.458 1.00 92.00 125 LYS A CA 1
ATOM 987 C C . LYS A 1 125 ? 5.995 -4.885 -3.497 1.00 92.00 125 LYS A C 1
ATOM 989 O O . LYS A 1 125 ? 6.269 -4.963 -4.693 1.00 92.00 125 LYS A O 1
ATOM 994 N N . MET A 1 126 ? 4.870 -4.318 -3.051 1.00 93.19 126 MET A N 1
ATOM 995 C CA . MET A 1 126 ? 4.071 -3.472 -3.938 1.00 93.19 126 MET A CA 1
ATOM 996 C C . MET A 1 126 ? 4.902 -2.281 -4.410 1.00 93.19 126 MET A C 1
ATOM 998 O O . MET A 1 126 ? 5.738 -1.756 -3.670 1.00 93.19 126 MET A O 1
ATOM 1002 N N . VAL A 1 127 ? 4.657 -1.856 -5.640 1.00 89.00 127 VAL A N 1
ATOM 1003 C CA . VAL A 1 127 ? 5.269 -0.677 -6.237 1.00 89.00 127 VAL A CA 1
ATOM 1004 C C . VAL A 1 127 ? 4.352 0.513 -5.949 1.00 89.00 127 VAL A C 1
ATOM 1006 O O . VAL A 1 127 ? 3.204 0.501 -6.387 1.00 89.00 127 VAL A O 1
ATOM 1009 N N . PRO A 1 128 ? 4.807 1.523 -5.187 1.00 85.69 128 PRO A N 1
ATOM 1010 C CA . PRO A 1 128 ? 3.977 2.676 -4.875 1.00 85.69 128 PRO A CA 1
ATOM 1011 C C . PRO A 1 128 ? 3.797 3.581 -6.091 1.00 85.69 128 PRO A C 1
ATOM 1013 O O . PRO A 1 128 ? 4.710 3.748 -6.905 1.00 85.69 128 PRO A O 1
ATOM 1016 N N . PHE A 1 129 ? 2.665 4.277 -6.136 1.00 78.62 129 PHE A N 1
ATOM 1017 C CA . PHE A 1 129 ? 2.549 5.491 -6.929 1.00 78.62 129 PHE A CA 1
ATOM 1018 C C . PHE A 1 129 ? 3.355 6.591 -6.237 1.00 78.62 129 PHE A C 1
ATOM 1020 O O . PHE A 1 129 ? 3.093 6.948 -5.088 1.00 78.62 129 PHE A O 1
ATOM 1027 N N . THR A 1 130 ? 4.372 7.110 -6.920 1.00 71.88 130 THR A N 1
ATOM 1028 C CA . THR A 1 130 ? 5.152 8.262 -6.452 1.00 71.88 130 THR A CA 1
ATOM 1029 C C . THR A 1 130 ? 4.521 9.554 -6.956 1.00 71.88 130 THR A C 1
ATOM 1031 O O . THR A 1 130 ? 4.596 9.849 -8.149 1.00 71.88 130 THR A O 1
ATOM 1034 N N . GLY A 1 131 ? 3.916 10.319 -6.045 1.00 64.50 131 GLY A N 1
ATOM 1035 C CA . GLY A 1 131 ? 3.357 11.650 -6.298 1.00 64.50 131 GLY A CA 1
ATOM 1036 C C . GLY A 1 131 ? 4.021 12.735 -5.444 1.00 64.50 131 GLY A C 1
ATOM 1037 O O . GLY A 1 131 ? 5.003 12.479 -4.746 1.00 64.50 131 GLY A O 1
ATOM 1038 N N . ARG A 1 132 ? 3.473 13.961 -5.468 1.00 53.66 132 ARG A N 1
ATOM 1039 C CA . ARG A 1 132 ? 3.956 15.069 -4.612 1.00 53.66 132 ARG A CA 1
ATOM 1040 C C . ARG A 1 132 ? 3.870 14.740 -3.119 1.00 53.66 132 ARG A C 1
ATOM 1042 O O . ARG A 1 132 ? 4.717 15.194 -2.358 1.00 53.66 132 ARG A O 1
ATOM 1049 N N . ASP A 1 133 ? 2.901 13.914 -2.737 1.00 61.78 133 ASP A N 1
ATOM 1050 C CA . ASP A 1 133 ? 2.628 13.542 -1.345 1.00 61.78 133 ASP A CA 1
ATOM 1051 C C . ASP A 1 133 ? 3.402 12.291 -0.884 1.00 61.78 133 ASP A C 1
ATOM 1053 O O . ASP A 1 133 ? 3.188 11.781 0.217 1.00 61.78 133 ASP A O 1
ATOM 1057 N N . GLY A 1 134 ? 4.342 11.809 -1.707 1.00 71.50 134 GLY A N 1
ATOM 1058 C CA . GLY A 1 134 ? 5.201 10.665 -1.411 1.00 71.50 134 GLY A CA 1
ATOM 1059 C C . GLY A 1 134 ? 4.715 9.352 -2.025 1.00 71.50 134 GLY A C 1
ATOM 1060 O O . GLY A 1 134 ? 4.105 9.331 -3.094 1.00 71.50 134 GLY A O 1
ATOM 1061 N N . GLU A 1 135 ? 5.067 8.243 -1.371 1.00 76.94 135 GLU A N 1
ATOM 1062 C CA . GLU A 1 135 ? 4.705 6.884 -1.787 1.00 76.94 135 GLU A CA 1
ATOM 1063 C C . GLU A 1 135 ? 3.283 6.537 -1.334 1.00 76.94 135 GLU A C 1
ATOM 1065 O O . GLU A 1 135 ? 3.028 6.385 -0.135 1.00 76.94 135 GLU A O 1
ATOM 1070 N N . ILE A 1 136 ? 2.378 6.360 -2.295 1.00 80.19 136 ILE A N 1
ATOM 1071 C CA . ILE A 1 136 ? 0.982 5.986 -2.056 1.00 80.19 136 ILE A CA 1
ATOM 1072 C C . ILE A 1 136 ? 0.757 4.574 -2.603 1.00 80.19 136 ILE A C 1
ATOM 1074 O O . ILE A 1 136 ? 1.064 4.288 -3.759 1.00 80.19 136 ILE A O 1
ATOM 1078 N N . PHE A 1 137 ? 0.230 3.678 -1.765 1.00 85.19 137 PHE A N 1
ATOM 1079 C CA . PHE A 1 137 ? -0.106 2.303 -2.164 1.00 85.19 137 PHE A CA 1
ATOM 1080 C C . PHE A 1 137 ? -1.589 2.148 -2.493 1.00 85.19 137 PHE A C 1
ATOM 1082 O O . PHE A 1 137 ? -1.942 1.341 -3.344 1.00 85.19 137 PHE A O 1
ATOM 1089 N N . GLY A 1 138 ? -2.444 2.934 -1.845 1.00 83.38 138 GLY A N 1
ATOM 1090 C CA . GLY A 1 138 ? -3.886 2.968 -2.042 1.00 83.38 138 GLY A CA 1
ATOM 1091 C C . GLY A 1 138 ? -4.497 4.136 -1.279 1.00 83.38 138 GLY A C 1
ATOM 1092 O O . GLY A 1 138 ? -3.832 4.756 -0.444 1.00 83.38 138 GLY A O 1
ATOM 1093 N N . GLU A 1 139 ? -5.759 4.420 -1.567 1.00 80.19 139 GLU A N 1
ATOM 1094 C CA . GLU A 1 139 ? -6.523 5.503 -0.952 1.00 80.19 139 GLU A CA 1
ATOM 1095 C C . GLU A 1 139 ? -7.776 4.932 -0.288 1.00 80.19 139 GLU A C 1
ATOM 1097 O O . GLU A 1 139 ? -8.353 3.953 -0.765 1.00 80.19 139 GLU A O 1
ATOM 1102 N N . ILE A 1 140 ? -8.175 5.528 0.836 1.00 84.00 140 ILE A N 1
ATOM 1103 C CA . ILE A 1 140 ? -9.445 5.204 1.489 1.00 84.00 140 ILE A CA 1
ATOM 1104 C C . ILE A 1 140 ? -10.514 6.068 0.835 1.00 84.00 140 ILE A C 1
ATOM 1106 O O . ILE A 1 140 ? -10.345 7.284 0.739 1.00 84.00 140 ILE A O 1
ATOM 1110 N N . ASP A 1 141 ? -11.625 5.451 0.453 1.00 88.06 141 ASP A N 1
ATOM 1111 C CA . ASP A 1 141 ? -12.809 6.182 0.018 1.00 88.06 141 ASP A CA 1
ATOM 1112 C C . ASP A 1 141 ? -13.308 7.105 1.157 1.00 88.06 141 ASP A C 1
ATOM 1114 O O . ASP A 1 141 ? -13.560 6.618 2.269 1.00 88.06 141 ASP A O 1
ATOM 1118 N N . PRO A 1 142 ? -13.447 8.428 0.928 1.00 88.56 142 PRO A N 1
ATOM 1119 C CA . PRO A 1 142 ? -13.950 9.359 1.934 1.00 88.56 142 PRO A CA 1
ATOM 1120 C C . PRO A 1 142 ? -15.281 8.932 2.564 1.00 88.56 142 PRO A C 1
ATOM 1122 O O . PRO A 1 142 ? -15.457 9.092 3.774 1.00 88.56 142 PRO A O 1
ATOM 1125 N N . GLU A 1 143 ? -16.199 8.349 1.789 1.00 91.62 143 GLU A N 1
ATOM 1126 C CA . GLU A 1 143 ? -17.491 7.889 2.311 1.00 91.62 143 GLU A CA 1
ATOM 1127 C C . GLU A 1 143 ? -17.312 6.704 3.263 1.00 91.62 143 GLU A C 1
ATOM 1129 O O . GLU A 1 143 ? -17.884 6.668 4.356 1.00 91.62 143 GLU A O 1
ATOM 1134 N N . GLN A 1 144 ? -16.451 5.754 2.894 1.00 92.25 144 GLN A N 1
ATOM 1135 C CA . GLN A 1 144 ? -16.124 4.613 3.743 1.00 92.25 144 GLN A CA 1
ATOM 1136 C C . GLN A 1 144 ? -15.461 5.046 5.051 1.00 92.25 144 GLN A C 1
ATOM 1138 O O . GLN A 1 144 ? -15.758 4.483 6.108 1.00 92.25 144 GLN A O 1
ATOM 1143 N N . LEU A 1 145 ? -14.583 6.048 5.002 1.00 92.81 145 LEU A N 1
ATOM 1144 C CA . LEU A 1 145 ? -13.938 6.595 6.189 1.00 92.81 145 LEU A CA 1
ATOM 1145 C C . LEU A 1 145 ? -14.968 7.188 7.159 1.00 92.81 145 LEU A C 1
ATOM 1147 O O . LEU A 1 145 ? -14.960 6.843 8.341 1.00 92.81 145 LEU A O 1
ATOM 1151 N N . LEU A 1 146 ? -15.884 8.024 6.660 1.00 93.62 146 LEU A N 1
ATOM 1152 C CA . LEU A 1 146 ? -16.948 8.626 7.469 1.00 93.62 146 LEU A CA 1
ATOM 1153 C C . LEU A 1 146 ? -17.885 7.567 8.064 1.00 93.62 146 LEU A C 1
ATOM 1155 O O . LEU A 1 146 ? -18.184 7.608 9.260 1.00 93.62 146 LEU A O 1
ATOM 1159 N N . ASN A 1 147 ? -18.279 6.571 7.267 1.00 94.19 147 ASN A N 1
ATOM 1160 C CA . ASN A 1 147 ? -19.103 5.456 7.733 1.00 94.19 147 ASN A CA 1
ATOM 1161 C C . ASN A 1 147 ? -18.392 4.647 8.828 1.00 94.19 147 ASN A C 1
ATOM 1163 O O . ASN A 1 147 ? -18.995 4.317 9.849 1.00 94.19 147 ASN A O 1
ATOM 1167 N N . THR A 1 148 ? -17.093 4.387 8.665 1.00 94.81 148 THR A N 1
ATOM 1168 C CA . THR A 1 148 ? -16.286 3.673 9.666 1.00 94.81 148 THR A CA 1
ATOM 1169 C C . THR A 1 148 ? -16.216 4.456 10.977 1.00 94.81 148 THR A C 1
ATOM 1171 O O . THR A 1 148 ? -16.398 3.871 12.044 1.00 94.81 148 THR A O 1
ATOM 1174 N N . ILE A 1 149 ? -16.015 5.778 10.919 1.00 95.06 149 ILE A N 1
ATOM 1175 C CA . ILE A 1 149 ? -16.007 6.646 12.109 1.00 95.06 149 ILE A CA 1
ATOM 1176 C C . ILE A 1 149 ? -17.353 6.574 12.831 1.00 95.06 149 ILE A C 1
ATOM 1178 O O . ILE A 1 149 ? -17.381 6.371 14.045 1.00 95.06 149 ILE A O 1
ATOM 1182 N N . SER A 1 150 ? -18.460 6.681 12.091 1.00 94.44 150 SER A N 1
ATOM 1183 C CA . SER A 1 150 ? -19.811 6.604 12.653 1.00 94.44 150 SER A CA 1
ATOM 1184 C C . SER A 1 150 ? -20.059 5.272 13.375 1.00 94.44 150 SER A C 1
ATOM 1186 O O . SER A 1 150 ? -20.481 5.259 14.535 1.00 94.44 150 SER A O 1
ATOM 1188 N N . VAL A 1 151 ? -19.705 4.147 12.741 1.00 94.50 151 VAL A N 1
ATOM 1189 C CA . VAL A 1 151 ? -19.835 2.802 13.331 1.00 94.50 151 VAL A CA 1
ATOM 1190 C C . VAL A 1 151 ? -18.986 2.672 14.596 1.00 94.50 151 VAL A C 1
ATOM 1192 O O . VAL A 1 151 ? -19.488 2.251 15.643 1.00 94.50 151 VAL A O 1
ATOM 1195 N N . VAL A 1 152 ? -17.718 3.086 14.537 1.00 94.56 152 VAL A N 1
ATOM 1196 C CA . VAL A 1 152 ? -16.800 3.021 15.680 1.00 94.56 152 VAL A CA 1
ATOM 1197 C C . VAL A 1 152 ? -17.331 3.835 16.865 1.00 94.56 152 VAL A C 1
ATOM 1199 O O . VAL A 1 152 ? -17.418 3.312 17.979 1.00 94.56 152 VAL A O 1
ATOM 1202 N N . ARG A 1 153 ? -17.763 5.078 16.622 1.00 94.38 153 ARG A N 1
ATOM 1203 C CA . ARG A 1 153 ? -18.305 5.980 17.650 1.00 94.38 153 ARG A CA 1
ATOM 1204 C C . ARG A 1 153 ? -19.595 5.458 18.266 1.00 94.38 153 ARG A C 1
ATOM 1206 O O . ARG A 1 153 ? -19.759 5.534 19.479 1.00 94.38 153 ARG A O 1
ATOM 1213 N N . SER A 1 154 ? -20.482 4.861 17.470 1.00 93.75 154 SER A N 1
ATOM 1214 C CA . SER A 1 154 ? -21.757 4.336 17.977 1.00 93.75 154 SER A CA 1
ATOM 1215 C C . SER A 1 154 ? -21.579 3.252 19.051 1.00 93.75 154 SER A C 1
ATOM 1217 O O . SER A 1 154 ? -22.402 3.135 19.958 1.00 93.75 154 SER A O 1
ATOM 1219 N N . THR A 1 155 ? -20.464 2.514 19.022 1.00 92.12 155 THR A N 1
ATOM 1220 C CA . THR A 1 155 ? -20.257 1.350 19.895 1.00 92.12 155 THR A CA 1
ATOM 1221 C C . THR A 1 155 ? -19.650 1.700 21.263 1.00 92.12 155 THR A C 1
ATOM 1223 O O . THR A 1 155 ? -19.708 0.875 22.173 1.00 92.12 155 THR A O 1
ATOM 1226 N N . HIS A 1 156 ? -19.069 2.898 21.436 1.00 92.62 156 HIS A N 1
ATOM 1227 C CA . HIS A 1 156 ? -18.501 3.386 22.709 1.00 92.62 156 HIS A CA 1
ATOM 1228 C C . HIS A 1 156 ? -17.524 2.410 23.409 1.00 92.62 156 HIS A C 1
ATOM 1230 O O . HIS A 1 156 ? -17.476 2.320 24.638 1.00 92.62 156 HIS A O 1
ATOM 1236 N N . ARG A 1 157 ? -16.722 1.664 22.639 1.00 94.88 157 ARG A N 1
ATOM 1237 C CA . ARG A 1 157 ? -15.735 0.698 23.154 1.00 94.88 157 ARG A CA 1
ATOM 1238 C C . ARG A 1 157 ? -14.513 0.594 22.243 1.00 94.88 157 ARG A C 1
ATOM 1240 O O . ARG A 1 157 ? -14.521 1.113 21.129 1.00 94.88 157 ARG A O 1
ATOM 1247 N N . LEU A 1 158 ? -13.489 -0.120 22.708 1.00 95.81 158 LEU A N 1
ATOM 1248 C CA . LEU A 1 158 ? -12.359 -0.528 21.874 1.00 95.81 158 LEU A CA 1
ATOM 1249 C C . LEU A 1 158 ? -12.826 -1.545 20.830 1.00 95.81 158 LEU A C 1
ATOM 1251 O O . LEU A 1 158 ? -13.484 -2.529 21.172 1.00 95.81 158 LEU A O 1
ATOM 1255 N N . LEU A 1 159 ? -12.471 -1.306 19.574 1.00 96.12 159 LEU A N 1
ATOM 1256 C CA . LEU A 1 159 ? -12.883 -2.118 18.435 1.00 96.12 159 LEU A CA 1
ATOM 1257 C C . LEU A 1 159 ? -11.676 -2.539 17.611 1.00 96.12 159 LEU A C 1
ATOM 1259 O O . LEU A 1 159 ? -10.693 -1.798 17.506 1.00 96.12 159 LEU A O 1
ATOM 1263 N N . ARG A 1 160 ? -11.758 -3.725 17.003 1.00 96.75 160 ARG A N 1
ATOM 1264 C CA . ARG A 1 160 ? -10.738 -4.172 16.059 1.00 96.75 160 ARG A CA 1
ATOM 1265 C C . ARG A 1 160 ? -11.083 -3.633 14.679 1.00 96.75 160 ARG A C 1
ATOM 1267 O O . ARG A 1 160 ? -12.147 -3.921 14.142 1.00 96.75 160 ARG A O 1
ATOM 1274 N N . LEU A 1 161 ? -10.160 -2.883 14.097 1.00 96.62 161 LEU A N 1
ATOM 1275 C CA . LEU A 1 161 ? -10.247 -2.414 12.723 1.00 96.62 161 LEU A CA 1
ATOM 1276 C C . LEU A 1 161 ? -9.404 -3.319 11.829 1.00 96.62 161 LEU A C 1
ATOM 1278 O O . LEU A 1 161 ? -8.232 -3.562 12.115 1.00 96.62 161 LEU A O 1
ATOM 1282 N N . GLN A 1 162 ? -9.991 -3.802 10.744 1.00 97.25 162 GLN A N 1
ATOM 1283 C CA . GLN A 1 162 ? -9.306 -4.572 9.714 1.00 97.25 162 GLN A CA 1
ATOM 1284 C C . GLN A 1 162 ? -9.366 -3.821 8.385 1.00 97.25 162 GLN A C 1
ATOM 1286 O O . GLN A 1 162 ? -10.407 -3.272 8.028 1.00 97.25 162 GLN A O 1
ATOM 1291 N N . ALA A 1 163 ? -8.262 -3.836 7.642 1.00 96.50 163 ALA A N 1
ATOM 1292 C CA . ALA A 1 163 ? -8.251 -3.494 6.224 1.00 96.50 163 ALA A CA 1
ATOM 1293 C C . ALA A 1 163 ? -8.298 -4.793 5.417 1.00 96.50 163 ALA A C 1
ATOM 1295 O O . ALA A 1 163 ? -7.407 -5.632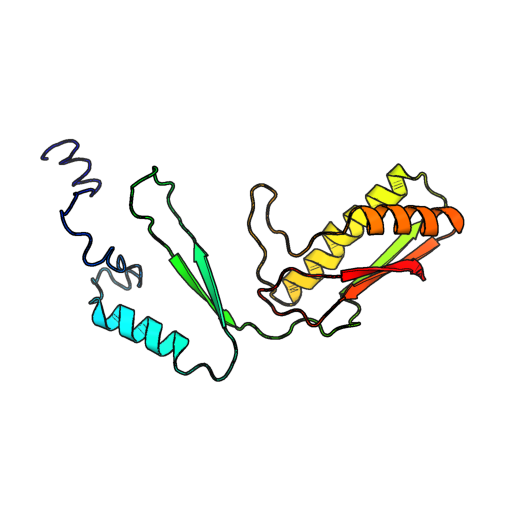 5.569 1.00 96.50 163 ALA A O 1
ATOM 1296 N N . ILE A 1 164 ? -9.320 -4.963 4.582 1.00 96.69 164 ILE A N 1
ATOM 1297 C CA . ILE A 1 164 ? -9.560 -6.185 3.807 1.00 96.69 164 ILE A CA 1
ATOM 1298 C C . ILE A 1 164 ? -9.441 -5.876 2.319 1.00 96.69 164 ILE A C 1
ATOM 1300 O O . ILE A 1 164 ? -10.046 -4.922 1.843 1.00 96.69 164 ILE A O 1
ATOM 1304 N N . ALA A 1 165 ? -8.679 -6.668 1.569 1.00 96.81 165 ALA A N 1
ATOM 1305 C CA . ALA A 1 165 ? -8.531 -6.479 0.130 1.00 96.81 165 ALA A CA 1
ATOM 1306 C C . ALA A 1 165 ? -9.877 -6.664 -0.592 1.00 96.81 165 ALA A C 1
ATOM 1308 O O . ALA A 1 165 ? -10.512 -7.716 -0.493 1.00 96.81 165 ALA A O 1
ATOM 1309 N N . ARG A 1 166 ? -10.305 -5.647 -1.351 1.00 95.81 166 ARG A N 1
ATOM 1310 C CA . ARG A 1 166 ? -11.599 -5.649 -2.059 1.00 95.81 166 ARG A CA 1
ATOM 1311 C C . ARG A 1 166 ? -11.595 -6.586 -3.268 1.00 95.81 166 ARG A C 1
ATOM 1313 O O . ARG A 1 166 ? -12.632 -7.110 -3.662 1.00 95.81 166 ARG A O 1
ATOM 1320 N N . ARG A 1 167 ? -10.424 -6.771 -3.874 1.00 96.12 167 ARG A N 1
ATOM 1321 C CA . ARG A 1 167 ? -10.188 -7.598 -5.060 1.00 96.12 167 ARG A CA 1
ATOM 1322 C C . ARG A 1 167 ? -8.757 -8.117 -5.057 1.00 96.12 167 ARG A C 1
ATOM 1324 O O . ARG A 1 167 ? -7.902 -7.555 -4.367 1.00 96.12 167 ARG A O 1
ATOM 1331 N N . ASP A 1 168 ? -8.495 -9.115 -5.893 1.00 96.62 168 ASP A N 1
ATOM 1332 C CA . ASP A 1 168 ? -7.130 -9.528 -6.204 1.00 96.62 168 ASP A CA 1
ATOM 1333 C C . ASP A 1 168 ? -6.308 -8.306 -6.629 1.00 96.62 168 ASP A C 1
ATOM 1335 O O . ASP A 1 168 ? -6.688 -7.551 -7.530 1.00 96.62 168 ASP A O 1
ATOM 1339 N N . THR A 1 169 ? -5.197 -8.098 -5.931 1.00 95.12 169 THR A N 1
ATOM 1340 C CA . THR A 1 169 ? -4.323 -6.939 -6.100 1.00 95.12 169 THR A CA 1
ATOM 1341 C C . THR A 1 169 ? -2.940 -7.432 -6.479 1.00 95.12 169 THR A C 1
ATOM 1343 O O . THR A 1 169 ? -2.338 -8.241 -5.764 1.00 95.12 169 THR A O 1
ATOM 1346 N N . ARG A 1 170 ? -2.421 -6.951 -7.608 1.00 94.56 170 ARG A N 1
ATOM 1347 C CA . ARG A 1 170 ? -1.046 -7.224 -8.030 1.00 94.56 170 ARG A CA 1
ATOM 1348 C C . ARG A 1 170 ? -0.067 -6.193 -7.489 1.00 94.56 170 ARG A C 1
ATOM 1350 O O . ARG A 1 170 ? -0.459 -5.112 -7.065 1.00 94.56 170 ARG A O 1
ATOM 1357 N N . ALA A 1 171 ? 1.222 -6.523 -7.524 1.00 93.38 171 ALA A N 1
ATOM 1358 C CA . ALA A 1 171 ? 2.280 -5.650 -7.019 1.00 93.38 171 ALA A CA 1
ATOM 1359 C C . ALA A 1 171 ? 2.269 -4.239 -7.641 1.00 93.38 171 ALA A C 1
ATOM 1361 O O . ALA A 1 171 ? 2.658 -3.293 -6.965 1.00 93.38 171 ALA A O 1
ATOM 1362 N N . GLY A 1 172 ? 1.839 -4.094 -8.898 1.00 90.44 172 GLY A N 1
ATOM 1363 C CA . GLY A 1 172 ? 1.729 -2.806 -9.591 1.00 90.44 172 GLY A CA 1
ATOM 1364 C C . GLY A 1 172 ? 0.350 -2.144 -9.569 1.00 90.44 172 GLY A C 1
ATOM 1365 O O . GLY A 1 172 ? 0.197 -1.088 -10.178 1.00 90.44 172 GLY A O 1
ATOM 1366 N N . ASP A 1 173 ? -0.650 -2.751 -8.929 1.00 91.44 173 ASP A N 1
ATOM 1367 C CA . ASP A 1 173 ? -2.001 -2.192 -8.870 1.00 91.44 173 ASP A CA 1
ATOM 1368 C C . ASP A 1 173 ? -2.135 -1.186 -7.719 1.00 91.44 173 ASP A C 1
ATOM 1370 O O . ASP A 1 173 ? -1.473 -1.301 -6.686 1.00 91.44 173 ASP A O 1
ATOM 1374 N N . THR A 1 174 ? -3.074 -0.244 -7.843 1.00 91.06 174 THR A N 1
ATOM 1375 C CA . THR A 1 174 ? -3.556 0.526 -6.689 1.00 91.06 174 THR A CA 1
ATOM 1376 C C . THR A 1 174 ? -4.262 -0.412 -5.709 1.00 91.06 174 THR A C 1
ATOM 1378 O O . THR A 1 174 ? -5.190 -1.133 -6.091 1.00 91.06 174 THR A O 1
ATOM 1381 N N . LEU A 1 175 ? -3.851 -0.380 -4.441 1.00 93.19 175 LEU A N 1
ATOM 1382 C CA . LEU A 1 175 ? -4.440 -1.172 -3.368 1.00 93.19 175 LEU A CA 1
ATOM 1383 C C . LEU A 1 175 ? -5.868 -0.692 -3.087 1.00 93.19 175 LEU A C 1
ATOM 1385 O O . LEU A 1 175 ? -6.073 0.375 -2.511 1.00 93.19 175 LEU A O 1
ATOM 1389 N N . ALA A 1 176 ? -6.846 -1.507 -3.475 1.00 93.31 176 ALA A N 1
ATOM 1390 C CA . ALA A 1 176 ? -8.252 -1.298 -3.159 1.00 93.31 176 ALA A CA 1
ATOM 1391 C C . ALA A 1 176 ? -8.636 -2.170 -1.960 1.00 93.31 176 ALA A C 1
ATOM 1393 O O . ALA A 1 176 ? -8.534 -3.399 -2.019 1.00 93.31 176 ALA A O 1
ATOM 1394 N N . PHE A 1 177 ? -9.086 -1.545 -0.878 1.00 94.94 177 PHE A N 1
ATOM 1395 C CA . PHE A 1 177 ? -9.436 -2.241 0.352 1.00 94.94 177 PHE A CA 1
ATOM 1396 C C . PHE A 1 177 ? -10.655 -1.625 1.019 1.00 94.94 177 PHE A C 1
ATOM 1398 O O . PHE A 1 177 ? -10.991 -0.471 0.772 1.00 94.94 177 PHE A O 1
ATOM 1405 N N . ASP A 1 178 ? -11.281 -2.419 1.877 1.00 95.12 178 ASP A N 1
ATOM 1406 C CA . ASP A 1 178 ? -12.387 -2.010 2.715 1.00 95.12 178 ASP A CA 1
ATOM 1407 C C . ASP A 1 178 ? -11.991 -2.002 4.188 1.00 95.12 178 ASP A C 1
ATOM 1409 O O . ASP A 1 178 ? -11.227 -2.851 4.655 1.00 95.12 178 ASP A O 1
ATOM 1413 N N . LEU A 1 179 ? -12.520 -1.030 4.926 1.00 95.94 179 LEU A N 1
ATOM 1414 C CA . LEU A 1 179 ? -12.388 -0.960 6.375 1.00 95.94 179 LEU A CA 1
ATOM 1415 C C . LEU A 1 179 ? -13.551 -1.703 7.030 1.00 95.94 179 LEU A C 1
ATOM 1417 O O . LEU A 1 179 ? -14.716 -1.388 6.788 1.00 95.94 179 LEU A O 1
ATOM 1421 N N . VAL A 1 180 ? -13.230 -2.686 7.871 1.00 95.06 180 VAL A N 1
ATOM 1422 C CA . VAL A 1 180 ? -14.212 -3.506 8.586 1.00 95.06 180 VAL A CA 1
ATOM 1423 C C . VAL A 1 180 ? -13.941 -3.453 10.082 1.00 95.06 180 VAL A C 1
ATOM 1425 O O . VAL A 1 180 ? -12.818 -3.674 10.536 1.00 95.06 180 VAL A O 1
ATOM 1428 N N . VAL A 1 181 ? -14.991 -3.171 10.847 1.00 94.25 181 VAL A N 1
ATOM 1429 C CA . VAL A 1 181 ? -14.966 -3.096 12.310 1.00 94.25 181 VAL A CA 1
ATOM 1430 C C . VAL A 1 181 ? -15.473 -4.419 12.888 1.00 94.25 181 VAL A C 1
ATOM 1432 O O . VAL A 1 181 ? -16.501 -4.926 12.438 1.00 94.25 181 VAL A O 1
ATOM 1435 N N . ARG A 1 182 ? -14.766 -4.976 13.877 1.00 89.06 182 ARG A N 1
ATOM 1436 C CA . ARG A 1 182 ? -15.156 -6.178 14.631 1.00 89.06 182 ARG A CA 1
ATOM 1437 C C . ARG A 1 182 ? -15.155 -5.931 16.138 1.00 89.06 182 ARG A C 1
ATOM 1439 O O . ARG A 1 182 ? -14.251 -5.212 16.628 1.00 89.06 182 ARG A O 1
#

Secondary structure (DSSP, 8-state):
--STTTTTTTTT----SS-S-------S--STTPPPPHHHHHHHHHHHHTT-SS-EEEEEEE-S---TTSPPPEEEEEEE--EEE-TT-EEEEEEEETTS-HHHHHHHHHHHIIIIIHHHHHHTTPPPEEETTEEES----HHHHHHHHHHHHHH-SEEEEEEEESS-EETTS---EEEEE-

Radius of gyration: 23.9 Å; chains: 1; bounding box: 55×45×62 Å